Protein AF-A0A2W4LC20-F1 (afdb_monomer_lite)

Foldseek 3Di:
DQPQKDWDDADQKIKIKGQDPVVVVCCVVPQWDWDWDFDFFKIKTFIWGFPDWDDDDRIIITITGGPDIDMDGPPHGDDDDDDDDDPVNCVVSVVVVVVVVSVVVSVVD

Organism: NCBI:txid37925

Sequence (109 aa):
LLSRAEIHPADDEVLVAVSGTTTRANLRRAGQATLVVFVADTAHYLKLRAVGSREGEGFTVVAFRVAHHKADSVGIPLRPVSFRTSSDLARFEHWERHREALLEFARRR

pLDDT: mean 87.21, std 9.43, range [47.34, 97.5]

Structure (mmCIF, N/CA/C/O backbone):
data_AF-A0A2W4LC20-F1
#
_entry.id   AF-A0A2W4LC20-F1
#
loop_
_atom_site.group_PDB
_atom_site.id
_atom_site.type_symbol
_atom_site.label_atom_id
_atom_site.label_alt_id
_atom_site.label_comp_id
_atom_site.label_asym_id
_atom_site.label_entity_id
_atom_site.label_seq_id
_atom_site.pdbx_PDB_ins_code
_atom_site.Cartn_x
_atom_site.Cartn_y
_atom_site.Cartn_z
_atom_site.occupancy
_atom_site.B_iso_or_equiv
_atom_site.auth_seq_id
_atom_site.auth_comp_id
_atom_site.auth_asym_id
_atom_site.auth_atom_id
_atom_site.pdbx_PDB_model_num
ATOM 1 N N . LEU A 1 1 ? 3.272 10.408 -1.713 1.00 47.34 1 LEU A N 1
ATOM 2 C CA . LEU A 1 1 ? 4.453 9.601 -1.351 1.00 47.34 1 LEU A CA 1
ATOM 3 C C . LEU A 1 1 ? 4.245 9.066 0.064 1.00 47.34 1 LEU A C 1
ATOM 5 O O . LEU A 1 1 ? 3.986 9.867 0.954 1.00 47.34 1 LEU A O 1
ATOM 9 N N . LEU A 1 2 ? 4.249 7.747 0.263 1.00 57.41 2 LEU A N 1
ATOM 10 C CA . LEU A 1 2 ? 4.048 7.120 1.577 1.00 57.41 2 LEU A CA 1
ATOM 11 C C . LEU A 1 2 ? 5.374 7.111 2.353 1.00 57.41 2 LEU A C 1
ATOM 13 O O . LEU A 1 2 ? 5.955 6.062 2.581 1.00 57.41 2 LEU A O 1
ATOM 17 N N . SER A 1 3 ? 5.883 8.286 2.728 1.00 56.38 3 SER A N 1
ATOM 18 C CA . SER A 1 3 ? 7.164 8.399 3.447 1.00 56.38 3 SER A CA 1
ATOM 19 C C . SER A 1 3 ? 7.121 7.861 4.885 1.00 56.38 3 SER A C 1
ATOM 21 O O . SER A 1 3 ? 8.146 7.874 5.547 1.00 56.38 3 SER A O 1
ATOM 23 N N . ARG A 1 4 ? 5.943 7.428 5.363 1.00 75.88 4 ARG A N 1
ATOM 24 C CA . ARG A 1 4 ? 5.670 6.963 6.734 1.00 75.88 4 ARG A CA 1
ATOM 25 C C . ARG A 1 4 ? 4.744 5.744 6.717 1.00 75.88 4 ARG A C 1
ATOM 27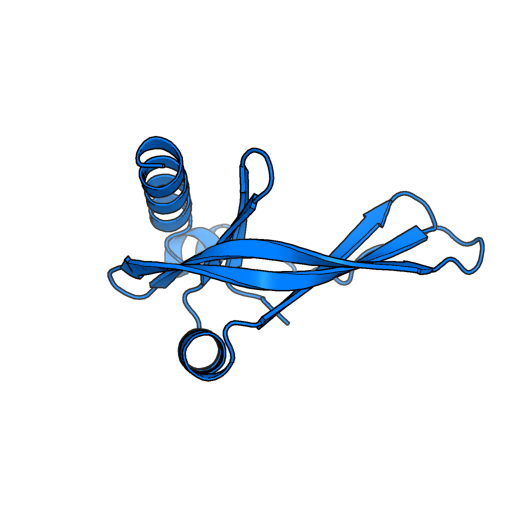 O O . ARG A 1 4 ? 3.631 5.797 7.252 1.00 75.88 4 ARG A O 1
ATOM 34 N N . ALA A 1 5 ? 5.124 4.720 5.958 1.00 82.25 5 ALA A N 1
ATOM 35 C CA . ALA A 1 5 ? 4.341 3.500 5.838 1.00 82.25 5 ALA A CA 1
ATOM 36 C C . ALA A 1 5 ? 5.220 2.258 5.931 1.00 82.25 5 ALA A C 1
ATOM 38 O O . ALA A 1 5 ? 6.277 2.203 5.306 1.00 82.25 5 ALA A O 1
ATOM 39 N N . GLU A 1 6 ? 4.737 1.259 6.659 1.00 88.12 6 GLU A N 1
ATOM 40 C CA . GLU A 1 6 ? 5.325 -0.076 6.674 1.00 88.12 6 GLU A CA 1
ATOM 41 C C . GLU A 1 6 ? 4.415 -1.034 5.912 1.00 88.12 6 GLU A C 1
ATOM 43 O O . GLU A 1 6 ? 3.190 -0.946 6.019 1.00 88.12 6 GLU A O 1
ATOM 48 N N . ILE A 1 7 ? 5.018 -1.903 5.102 1.00 89.25 7 ILE A N 1
ATOM 49 C CA . ILE A 1 7 ? 4.316 -2.786 4.172 1.00 89.25 7 ILE A CA 1
ATOM 50 C C . ILE A 1 7 ? 4.676 -4.226 4.515 1.00 89.25 7 ILE A C 1
ATOM 52 O O . ILE A 1 7 ? 5.854 -4.564 4.628 1.00 89.25 7 ILE A O 1
ATOM 56 N N . HIS A 1 8 ? 3.663 -5.077 4.629 1.00 90.88 8 HIS A N 1
ATOM 57 C CA . HIS A 1 8 ? 3.823 -6.508 4.825 1.00 90.88 8 HIS A CA 1
ATOM 58 C C . HIS A 1 8 ? 2.979 -7.270 3.792 1.00 90.88 8 HIS A C 1
ATOM 60 O O . HIS A 1 8 ? 1.769 -7.040 3.720 1.00 90.88 8 HIS A O 1
ATOM 66 N N . PRO A 1 9 ? 3.580 -8.145 2.968 1.00 89.62 9 PRO A N 1
ATOM 67 C CA . PRO A 1 9 ? 2.813 -9.035 2.103 1.00 89.62 9 PRO A CA 1
ATOM 68 C C . PRO A 1 9 ? 2.113 -10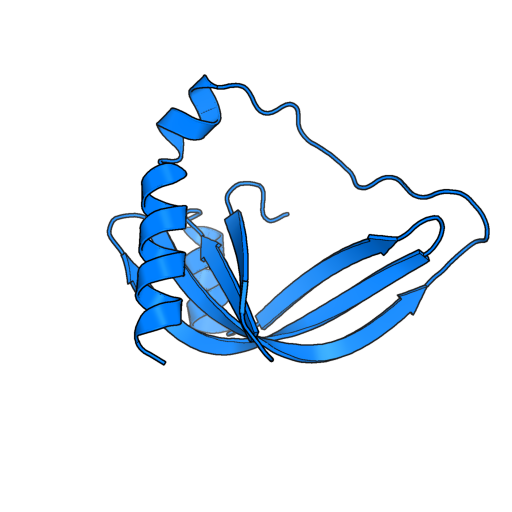.108 2.952 1.00 89.62 9 PRO A C 1
ATOM 70 O O . PRO A 1 9 ? 2.732 -10.658 3.859 1.00 89.62 9 PRO A O 1
ATOM 73 N N . ALA A 1 10 ? 0.848 -10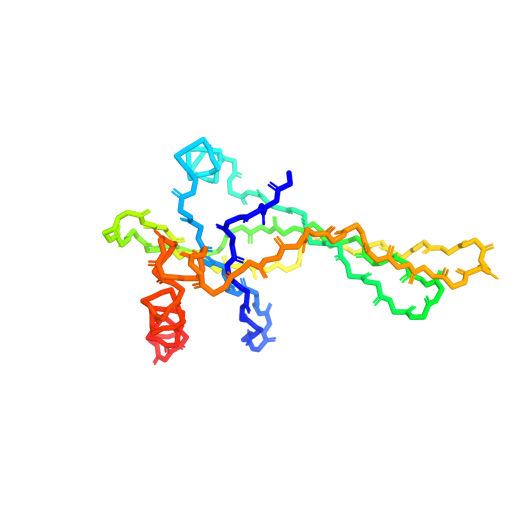.411 2.662 1.00 87.00 10 ALA A N 1
ATOM 74 C CA . ALA A 1 10 ? 0.091 -11.470 3.331 1.00 87.00 10 ALA A CA 1
ATOM 75 C C . ALA A 1 10 ? -0.845 -12.149 2.322 1.00 87.00 10 ALA A C 1
ATOM 77 O O . ALA A 1 10 ? -1.811 -11.530 1.902 1.00 87.00 10 ALA A O 1
ATOM 78 N N . ASP A 1 11 ? -0.566 -13.393 1.929 1.00 84.88 11 ASP A N 1
ATOM 79 C CA . ASP A 1 11 ? -1.337 -14.159 0.934 1.00 84.88 11 ASP A CA 1
ATOM 80 C C . ASP A 1 11 ? -1.756 -13.339 -0.310 1.00 84.88 11 ASP A C 1
ATOM 82 O O . ASP A 1 11 ? -0.903 -12.962 -1.118 1.00 84.88 11 ASP A O 1
ATOM 86 N N . ASP A 1 12 ? -3.054 -13.057 -0.479 1.00 87.25 12 ASP A N 1
ATOM 87 C CA . ASP A 1 12 ? -3.643 -12.267 -1.574 1.00 87.25 12 ASP A CA 1
ATOM 88 C C . ASP A 1 12 ? -3.781 -10.763 -1.252 1.00 87.25 12 ASP A C 1
ATOM 90 O O . ASP A 1 12 ? -4.364 -9.987 -2.023 1.00 87.25 12 ASP A O 1
ATOM 94 N N . GLU A 1 13 ? -3.239 -10.342 -0.114 1.00 92.75 13 GLU A N 1
ATOM 95 C CA . GLU A 1 13 ? -3.342 -9.009 0.454 1.00 92.75 13 GLU A CA 1
ATOM 96 C C . GLU A 1 13 ? -1.974 -8.333 0.645 1.00 92.75 13 GLU A C 1
ATOM 98 O O . GLU A 1 13 ? -0.906 -8.932 0.795 1.00 92.75 13 GLU A O 1
ATOM 103 N N . VAL A 1 14 ? -2.025 -7.006 0.673 1.00 93.69 14 VAL A N 1
ATOM 104 C CA . VAL A 1 14 ? -0.925 -6.153 1.110 1.00 93.69 14 VAL A CA 1
ATOM 105 C C . VAL A 1 14 ? -1.392 -5.419 2.354 1.00 93.69 14 VAL A C 1
ATOM 107 O O . VAL A 1 14 ? -2.328 -4.616 2.298 1.00 93.69 14 VAL A O 1
ATOM 110 N N . LEU A 1 15 ? -0.736 -5.685 3.478 1.00 94.56 15 LEU A N 1
ATOM 111 C CA . LEU A 1 15 ? -0.999 -4.999 4.732 1.00 94.56 15 LEU A CA 1
ATOM 112 C C . LEU A 1 15 ? -0.111 -3.763 4.818 1.00 94.56 15 LEU A C 1
ATOM 114 O O . LEU A 1 15 ? 1.095 -3.834 4.580 1.00 94.56 15 LEU A O 1
ATOM 118 N N . VAL A 1 16 ? -0.707 -2.623 5.157 1.00 92.62 16 VAL A N 1
ATOM 119 C CA . VAL A 1 16 ? 0.013 -1.353 5.257 1.00 92.62 16 VAL A CA 1
ATOM 120 C C . VAL A 1 16 ? -0.334 -0.656 6.562 1.00 92.62 16 VAL A C 1
ATOM 122 O O . VAL A 1 16 ? -1.504 -0.383 6.828 1.00 92.62 16 VAL A O 1
ATOM 125 N N . ALA A 1 17 ? 0.682 -0.327 7.354 1.00 92.06 17 ALA A N 1
ATOM 126 C CA . ALA A 1 17 ? 0.556 0.562 8.502 1.00 92.06 17 ALA A CA 1
ATOM 127 C C . ALA A 1 17 ? 0.918 1.986 8.073 1.00 92.06 17 ALA A C 1
ATOM 129 O O . ALA A 1 17 ? 1.968 2.193 7.471 1.00 92.06 17 ALA A O 1
ATOM 130 N N . VAL A 1 18 ? 0.063 2.968 8.365 1.00 89.31 18 VAL A N 1
ATOM 131 C CA . VAL A 1 18 ? 0.287 4.382 8.017 1.00 89.31 18 VAL A CA 1
ATOM 132 C C . VAL A 1 18 ? 0.083 5.310 9.214 1.00 89.31 18 VAL A C 1
ATOM 134 O O . VAL A 1 18 ? -0.946 5.246 9.883 1.00 89.31 18 VAL A O 1
ATOM 137 N N . SER A 1 19 ? 1.010 6.242 9.447 1.00 87.06 19 SER A N 1
ATOM 138 C CA . SER A 1 19 ? 0.918 7.190 10.584 1.00 87.06 19 SER A CA 1
ATOM 139 C C . SER A 1 19 ? 0.537 8.616 10.172 1.00 87.06 19 SER A C 1
ATOM 141 O O . SER A 1 19 ? 0.065 9.405 10.986 1.00 87.06 19 SER A O 1
ATOM 143 N N . GLY A 1 20 ? 0.723 8.988 8.901 1.00 84.50 20 GLY A N 1
ATOM 144 C CA . GLY A 1 20 ? 0.470 10.356 8.434 1.00 84.50 20 GLY A CA 1
ATOM 145 C C . GLY A 1 20 ? -1.009 10.750 8.523 1.00 84.50 20 GLY A C 1
ATOM 146 O O . GLY A 1 20 ? -1.848 10.119 7.886 1.00 84.50 20 GLY A O 1
ATOM 147 N N . THR A 1 21 ? -1.341 11.823 9.250 1.00 86.06 21 THR A N 1
ATOM 148 C CA . THR A 1 21 ? -2.732 12.268 9.484 1.00 86.06 21 THR A CA 1
ATOM 149 C C . THR A 1 21 ? -3.538 12.430 8.195 1.00 86.06 21 THR A C 1
ATOM 151 O O . THR A 1 21 ? -4.623 11.859 8.079 1.00 86.06 21 THR A O 1
ATOM 154 N N . THR A 1 22 ? -2.988 13.135 7.203 1.00 89.12 22 THR A N 1
ATOM 155 C CA . THR A 1 22 ? -3.634 13.333 5.896 1.00 89.12 22 THR A CA 1
ATOM 156 C C . THR A 1 22 ? -3.791 12.019 5.137 1.00 89.12 22 THR A C 1
ATOM 158 O O . THR A 1 22 ? -4.842 11.762 4.559 1.00 89.12 22 THR A O 1
ATOM 161 N N . THR A 1 23 ? -2.782 11.146 5.177 1.00 88.12 23 THR A N 1
ATOM 162 C CA . THR A 1 23 ? -2.844 9.820 4.546 1.00 88.12 23 THR A CA 1
ATOM 163 C C . THR A 1 23 ? -3.945 8.967 5.166 1.00 88.12 23 THR A C 1
ATOM 165 O O . THR A 1 23 ? -4.753 8.407 4.433 1.00 88.12 23 THR A O 1
ATOM 168 N N . ARG A 1 24 ? -4.041 8.924 6.501 1.00 90.25 24 ARG A N 1
ATOM 169 C CA . ARG A 1 24 ? -5.113 8.207 7.211 1.00 90.25 24 ARG A CA 1
ATOM 170 C C . ARG A 1 24 ? -6.491 8.752 6.836 1.00 90.25 24 ARG A C 1
ATOM 172 O O . ARG A 1 24 ? -7.393 7.979 6.534 1.00 90.25 24 ARG A O 1
ATOM 179 N N . ALA A 1 25 ? -6.652 10.077 6.787 1.00 89.81 25 ALA A N 1
ATOM 180 C CA . ALA A 1 25 ? -7.903 10.701 6.356 1.00 89.81 25 ALA A CA 1
ATOM 181 C C . ALA A 1 25 ? -8.267 10.340 4.903 1.00 89.81 25 ALA A C 1
ATOM 183 O O . ALA A 1 25 ? -9.409 9.975 4.626 1.00 89.81 25 ALA A O 1
ATOM 184 N N . ASN A 1 26 ? -7.290 10.366 3.993 1.00 89.69 26 ASN A N 1
ATOM 185 C CA . ASN A 1 26 ? -7.486 9.977 2.596 1.00 89.69 26 ASN A CA 1
ATOM 186 C C . ASN A 1 26 ? -7.869 8.500 2.456 1.00 89.69 26 ASN A C 1
ATOM 188 O O . ASN A 1 26 ? -8.781 8.184 1.693 1.00 89.69 26 ASN A O 1
ATOM 192 N N . LEU A 1 27 ? -7.221 7.606 3.210 1.00 90.19 27 LEU A N 1
ATOM 193 C CA . LEU A 1 27 ? -7.553 6.182 3.208 1.00 90.19 27 LEU A CA 1
ATOM 194 C C . LEU A 1 27 ? -8.955 5.924 3.754 1.00 90.19 27 LEU A C 1
ATOM 196 O O . LEU A 1 27 ? -9.695 5.171 3.129 1.00 90.19 27 LEU A O 1
ATOM 200 N N . ARG A 1 28 ? -9.363 6.595 4.838 1.00 89.94 28 ARG A N 1
ATOM 201 C CA . ARG A 1 28 ? -10.742 6.499 5.343 1.00 89.94 28 ARG A CA 1
ATOM 202 C C . ARG A 1 28 ? -11.774 6.977 4.323 1.00 89.94 28 ARG A C 1
ATOM 204 O O . ARG A 1 28 ? -12.836 6.380 4.212 1.00 89.94 28 ARG A O 1
ATOM 211 N N . ARG A 1 29 ? -11.465 8.038 3.568 1.00 91.56 29 ARG A N 1
ATOM 212 C CA . ARG A 1 29 ? -12.388 8.605 2.572 1.00 91.56 29 ARG A CA 1
ATOM 213 C C . ARG A 1 29 ? -12.489 7.760 1.303 1.00 91.56 29 ARG A C 1
ATOM 215 O O . ARG A 1 29 ? -13.581 7.578 0.779 1.00 91.56 29 ARG A O 1
ATOM 222 N N . ALA A 1 30 ? -11.353 7.322 0.764 1.00 93.38 30 ALA A N 1
ATOM 223 C CA . ALA A 1 30 ? -11.288 6.718 -0.566 1.00 93.38 30 ALA A CA 1
ATOM 224 C C . ALA A 1 30 ? -11.090 5.199 -0.538 1.00 93.38 30 ALA A C 1
ATOM 226 O O . ALA A 1 30 ? -11.537 4.519 -1.460 1.00 93.38 30 ALA A O 1
ATOM 227 N N . GLY A 1 31 ? -10.412 4.656 0.479 1.00 94.06 31 GLY A N 1
ATOM 228 C CA . GLY A 1 31 ? -10.067 3.234 0.562 1.00 94.06 31 GLY A CA 1
ATOM 229 C C . GLY A 1 31 ? -9.218 2.757 -0.619 1.00 94.06 31 GLY A C 1
ATOM 230 O O . GLY A 1 31 ? -9.407 1.643 -1.105 1.00 94.06 31 GLY A O 1
ATOM 231 N N . GLN A 1 32 ? -8.354 3.624 -1.150 1.00 94.88 32 GLN A N 1
ATOM 232 C CA . GLN A 1 32 ? -7.530 3.353 -2.326 1.00 94.88 32 GLN A CA 1
ATOM 233 C C . GLN A 1 32 ? -6.079 3.741 -2.073 1.00 94.88 32 GLN A C 1
ATOM 235 O O . GLN A 1 32 ? -5.800 4.754 -1.430 1.00 94.88 32 GLN A O 1
ATOM 240 N N . ALA A 1 33 ? -5.170 2.951 -2.632 1.00 93.44 33 ALA A N 1
ATOM 241 C CA . ALA A 1 33 ? -3.745 3.240 -2.658 1.00 93.44 33 ALA A CA 1
ATOM 242 C C . ALA A 1 33 ? -3.140 2.796 -3.996 1.00 93.44 33 ALA A C 1
ATOM 244 O O . ALA A 1 33 ? -3.738 2.010 -4.731 1.00 93.44 33 ALA A O 1
ATOM 245 N N . THR A 1 34 ? -1.945 3.293 -4.300 1.00 93.00 34 THR A N 1
ATOM 246 C CA . THR A 1 34 ? -1.134 2.801 -5.417 1.00 93.00 34 THR A CA 1
ATOM 247 C C . THR A 1 34 ? 0.198 2.331 -4.859 1.00 93.00 34 THR A C 1
ATOM 249 O O . THR A 1 34 ? 0.902 3.120 -4.226 1.00 93.00 34 THR A O 1
ATOM 252 N N . LEU A 1 35 ? 0.540 1.069 -5.102 1.00 91.06 35 LEU A N 1
ATOM 253 C CA . LEU A 1 35 ? 1.863 0.519 -4.827 1.00 91.06 35 LEU A CA 1
ATOM 254 C C . LEU A 1 35 ? 2.652 0.481 -6.135 1.00 91.06 35 LEU A C 1
ATOM 256 O O . LEU A 1 35 ? 2.145 0.017 -7.154 1.00 91.06 35 LEU A O 1
ATOM 260 N N . VAL A 1 36 ? 3.878 0.998 -6.104 1.00 91.56 36 VAL A N 1
ATOM 261 C CA . VAL A 1 36 ? 4.802 0.948 -7.239 1.00 91.56 36 VAL A CA 1
ATOM 262 C C . VAL A 1 36 ? 5.980 0.074 -6.843 1.00 91.56 36 VAL A C 1
ATOM 264 O O . VAL A 1 36 ? 6.686 0.395 -5.888 1.00 91.56 36 VAL A O 1
ATOM 267 N N . VAL A 1 37 ? 6.169 -1.029 -7.560 1.00 90.44 37 VAL A N 1
ATOM 268 C CA . VAL A 1 37 ? 7.267 -1.979 -7.344 1.00 90.44 37 VAL A CA 1
ATOM 269 C C . VAL A 1 37 ? 8.193 -1.923 -8.548 1.00 90.44 37 VAL A C 1
ATOM 271 O O . VAL A 1 37 ? 7.724 -1.952 -9.679 1.00 90.44 37 VAL A O 1
ATOM 274 N N . PHE A 1 38 ? 9.497 -1.846 -8.316 1.00 91.12 38 PHE A N 1
ATOM 275 C CA . PHE A 1 38 ? 10.494 -1.854 -9.383 1.00 91.12 38 PHE A CA 1
ATOM 276 C C . PHE A 1 38 ? 11.218 -3.198 -9.379 1.00 91.12 38 PHE A C 1
ATOM 278 O O . PHE A 1 38 ? 11.757 -3.598 -8.346 1.00 91.12 38 PHE A O 1
ATOM 285 N N . VAL A 1 39 ? 11.223 -3.883 -10.521 1.00 91.75 39 VAL A N 1
ATOM 286 C CA . VAL A 1 39 ? 11.928 -5.152 -10.736 1.00 91.75 39 VAL A CA 1
ATOM 287 C C . VAL A 1 39 ? 12.797 -4.989 -11.977 1.00 91.75 39 VAL A C 1
ATOM 289 O O . VAL A 1 39 ? 12.275 -4.837 -13.076 1.00 91.75 39 VAL A O 1
ATOM 292 N N . ALA A 1 40 ? 14.120 -4.992 -11.794 1.00 90.38 40 ALA A N 1
ATOM 293 C CA . ALA A 1 40 ? 15.100 -4.713 -12.846 1.00 90.38 40 ALA A CA 1
ATOM 294 C C . ALA A 1 40 ? 14.826 -3.387 -13.594 1.00 90.38 40 ALA A C 1
ATOM 296 O O . ALA A 1 40 ? 15.113 -2.309 -13.073 1.00 90.38 40 ALA A O 1
ATOM 297 N N . ASP A 1 41 ? 14.288 -3.459 -14.806 1.00 94.06 41 ASP A N 1
ATOM 298 C CA . ASP A 1 41 ? 13.970 -2.333 -15.690 1.00 94.06 41 ASP A CA 1
ATOM 299 C C . ASP A 1 41 ? 12.464 -2.018 -15.763 1.00 94.06 41 ASP A C 1
ATOM 301 O O . ASP A 1 41 ? 12.046 -1.126 -16.501 1.00 94.06 41 ASP A O 1
ATOM 305 N N . THR A 1 42 ? 11.643 -2.737 -14.994 1.00 95.44 42 THR A N 1
ATOM 306 C CA . THR A 1 42 ? 10.183 -2.683 -15.084 1.00 95.44 42 THR A CA 1
ATOM 307 C C . THR A 1 42 ? 9.568 -2.094 -13.815 1.00 95.44 42 THR A C 1
ATOM 309 O O . THR A 1 42 ? 9.851 -2.523 -12.692 1.00 95.44 42 THR A O 1
ATOM 312 N N . ALA A 1 43 ? 8.683 -1.113 -13.987 1.00 94.75 43 ALA A N 1
ATOM 313 C CA . ALA A 1 43 ? 7.834 -0.556 -12.943 1.00 94.75 43 ALA A CA 1
ATOM 314 C C . ALA A 1 43 ? 6.446 -1.219 -12.973 1.00 94.75 43 ALA A C 1
ATOM 316 O O . ALA A 1 43 ? 5.727 -1.175 -13.971 1.00 94.75 43 ALA A O 1
ATOM 317 N N . HIS A 1 44 ? 6.045 -1.811 -11.854 1.00 94.94 44 HIS A N 1
ATOM 318 C CA . HIS A 1 44 ? 4.737 -2.418 -11.643 1.00 94.94 44 HIS A CA 1
ATOM 319 C C . HIS A 1 44 ? 3.866 -1.469 -10.824 1.00 94.94 44 HIS A C 1
ATOM 321 O O . HIS A 1 44 ? 4.139 -1.210 -9.653 1.00 94.94 44 HIS A O 1
ATOM 327 N N . TYR A 1 45 ? 2.796 -0.974 -11.432 1.00 95.06 45 TYR A N 1
ATOM 328 C CA . TYR A 1 45 ? 1.805 -0.102 -10.818 1.00 95.06 45 TYR A CA 1
ATOM 329 C C . TYR A 1 45 ? 0.598 -0.934 -10.397 1.00 95.06 45 TYR A C 1
ATOM 331 O O . TYR A 1 45 ? -0.154 -1.437 -11.236 1.00 95.06 45 TYR A O 1
ATOM 339 N N . LEU A 1 46 ? 0.400 -1.059 -9.091 1.00 95.31 46 LEU A N 1
ATOM 340 C CA . LEU A 1 46 ? -0.695 -1.807 -8.490 1.00 95.31 46 LEU A CA 1
ATOM 341 C C . LEU A 1 46 ? -1.699 -0.822 -7.896 1.00 95.31 46 LEU A C 1
ATOM 343 O O . LEU A 1 46 ? -1.376 -0.103 -6.949 1.00 95.31 46 LEU A O 1
ATOM 347 N N . LYS A 1 47 ? -2.921 -0.779 -8.435 1.00 95.88 47 LYS A N 1
ATOM 348 C CA . LYS A 1 47 ? -4.034 -0.085 -7.774 1.00 95.88 47 LYS A CA 1
ATOM 349 C C . LYS A 1 47 ? -4.607 -1.011 -6.721 1.00 95.88 47 LYS A C 1
ATOM 351 O O . LYS A 1 47 ? -4.966 -2.150 -7.014 1.00 95.88 47 LYS A O 1
ATOM 356 N N . LEU A 1 48 ? -4.714 -0.496 -5.512 1.00 96.06 48 LEU A N 1
ATOM 357 C CA . LEU A 1 48 ? -5.100 -1.235 -4.329 1.00 96.06 48 LEU A CA 1
ATOM 358 C C . LEU A 1 48 ? -6.462 -0.758 -3.830 1.00 96.06 48 LEU A C 1
ATOM 360 O O . LEU A 1 48 ? -6.739 0.446 -3.816 1.00 96.06 48 LEU A O 1
ATOM 364 N N . ARG A 1 49 ? -7.298 -1.699 -3.388 1.00 97.06 49 ARG A N 1
ATOM 365 C CA . ARG A 1 49 ? -8.590 -1.425 -2.744 1.00 97.06 49 ARG A CA 1
ATOM 366 C C . ARG A 1 49 ? -8.561 -1.950 -1.316 1.00 97.06 49 ARG A C 1
ATOM 368 O O . ARG A 1 49 ? -8.213 -3.108 -1.104 1.00 97.06 49 ARG A O 1
ATOM 375 N N . ALA A 1 50 ? -8.900 -1.096 -0.355 1.00 96.00 50 ALA A N 1
ATOM 376 C CA . ALA A 1 50 ? -8.978 -1.491 1.044 1.00 96.00 50 ALA A CA 1
ATOM 377 C C . ALA A 1 50 ? -10.108 -2.514 1.234 1.00 96.00 50 ALA A C 1
ATOM 379 O O . ALA A 1 50 ? -11.226 -2.292 0.765 1.00 96.00 50 ALA A O 1
ATOM 380 N N . VAL A 1 51 ? -9.809 -3.616 1.919 1.00 95.75 51 VAL A N 1
ATOM 381 C CA . VAL A 1 51 ? -10.757 -4.698 2.251 1.00 95.75 51 VAL A CA 1
ATOM 382 C C . VAL A 1 51 ? -10.951 -4.870 3.758 1.00 95.75 51 VAL A C 1
ATOM 384 O O . VAL A 1 51 ? -11.838 -5.594 4.198 1.00 95.75 51 VAL A O 1
ATOM 387 N N . GLY A 1 52 ? -10.143 -4.177 4.558 1.00 93.56 52 GLY A N 1
ATOM 388 C CA . GLY A 1 52 ? -10.268 -4.119 6.005 1.00 93.56 52 GLY A CA 1
ATOM 389 C C . GLY A 1 52 ? -9.306 -3.090 6.578 1.00 93.56 52 GLY A C 1
ATOM 390 O O . GLY A 1 52 ? -8.286 -2.771 5.968 1.00 93.56 52 GLY A O 1
ATOM 391 N N . SER A 1 53 ? -9.624 -2.558 7.752 1.00 94.31 53 SER A N 1
ATOM 392 C CA . SER A 1 53 ? -8.730 -1.649 8.461 1.00 94.31 53 SER A CA 1
ATOM 393 C C . SER A 1 53 ? -8.913 -1.748 9.964 1.00 94.31 53 SER A C 1
ATOM 395 O O . SER A 1 53 ? -10.012 -2.029 10.441 1.00 94.31 53 SER A O 1
ATOM 397 N N . ARG A 1 54 ? -7.852 -1.439 10.703 1.00 93.12 54 ARG A N 1
ATOM 398 C CA . ARG A 1 54 ? -7.860 -1.283 12.154 1.00 93.12 54 ARG A CA 1
ATOM 399 C C . ARG A 1 54 ? -7.126 -0.002 12.519 1.00 93.12 54 ARG A C 1
ATOM 401 O O . ARG A 1 54 ? -5.992 0.216 12.099 1.00 93.12 54 ARG A O 1
ATOM 408 N N . GLU A 1 55 ? -7.774 0.829 13.320 1.00 91.12 55 GLU A N 1
ATOM 409 C CA . GLU A 1 55 ? -7.125 1.993 13.916 1.00 91.12 55 GLU A CA 1
ATOM 410 C C . GLU A 1 55 ? -6.240 1.541 15.086 1.00 91.12 55 GLU A C 1
ATOM 412 O O . GLU A 1 55 ? -6.630 0.698 15.899 1.00 91.12 55 GLU A O 1
ATOM 417 N N . GLY A 1 56 ? -5.029 2.084 15.135 1.00 84.50 56 GLY A N 1
ATOM 418 C CA . GLY A 1 56 ? -4.090 1.962 16.241 1.00 84.50 56 GLY A CA 1
ATOM 419 C C . GLY A 1 56 ? -3.820 3.327 16.871 1.00 84.50 56 GLY A C 1
ATOM 420 O O . GLY A 1 56 ? -4.304 4.369 16.420 1.00 84.50 56 GLY A O 1
ATOM 421 N N . GLU A 1 57 ? -3.012 3.341 17.925 1.00 85.31 57 GLU A N 1
ATOM 422 C CA . GLU A 1 57 ? -2.594 4.589 18.557 1.00 85.31 57 GLU A CA 1
ATOM 423 C C . GLU A 1 57 ? -1.594 5.327 17.652 1.00 85.31 57 GLU A C 1
ATOM 425 O O . GLU A 1 57 ? -0.427 4.960 17.552 1.00 85.31 57 GLU A O 1
ATOM 430 N N . GLY A 1 58 ? -2.062 6.365 16.954 1.00 85.81 58 GLY A N 1
ATOM 431 C CA . GLY A 1 58 ? -1.219 7.193 16.080 1.00 85.81 58 GLY A CA 1
ATOM 432 C C . GLY A 1 58 ? -0.986 6.639 14.668 1.00 85.81 58 GLY A C 1
ATOM 433 O O . GLY A 1 58 ? -0.380 7.324 13.846 1.00 85.81 58 GLY A O 1
ATOM 434 N N . PHE A 1 59 ? -1.526 5.465 14.335 1.00 89.56 59 PHE A N 1
ATOM 435 C CA . PHE A 1 59 ? -1.430 4.855 13.004 1.00 89.56 59 PHE A CA 1
ATOM 436 C C . PHE A 1 59 ? -2.701 4.079 12.639 1.00 89.56 59 PHE A C 1
ATOM 438 O O . PHE A 1 59 ? -3.556 3.842 13.485 1.00 89.56 59 PHE A O 1
ATOM 445 N N . THR A 1 60 ? -2.835 3.689 11.376 1.00 91.94 60 THR A N 1
ATOM 446 C CA . THR A 1 60 ? -3.910 2.813 10.886 1.00 91.94 60 THR A CA 1
ATOM 447 C C . THR A 1 60 ? -3.279 1.652 10.133 1.00 91.94 60 THR A C 1
ATOM 449 O O . THR A 1 60 ? -2.429 1.886 9.274 1.00 91.94 60 THR A O 1
ATOM 452 N N . VAL A 1 61 ? -3.706 0.424 10.421 1.00 93.88 61 VAL A N 1
ATOM 453 C CA . VAL A 1 61 ? -3.409 -0.754 9.596 1.00 93.88 61 VAL A CA 1
ATOM 454 C C . VAL A 1 61 ? -4.534 -0.929 8.589 1.00 93.88 61 VAL A C 1
ATOM 456 O O . VAL A 1 61 ? -5.708 -0.885 8.958 1.00 93.88 61 VAL A O 1
ATOM 459 N N . VAL A 1 62 ? -4.193 -1.129 7.322 1.00 94.69 62 VAL A N 1
ATOM 460 C CA . VAL A 1 62 ? -5.152 -1.364 6.241 1.00 94.69 62 VAL A CA 1
ATOM 461 C C . VAL A 1 62 ? -4.716 -2.587 5.448 1.00 94.69 62 VAL A C 1
ATOM 463 O O . VAL A 1 62 ? -3.568 -2.663 5.016 1.00 94.69 62 VAL A O 1
ATOM 466 N N . ALA A 1 63 ? -5.638 -3.523 5.244 1.00 95.69 63 ALA A N 1
ATOM 467 C CA . ALA A 1 63 ? -5.485 -4.606 4.285 1.00 95.69 63 ALA A CA 1
ATOM 468 C C . ALA A 1 63 ? -5.989 -4.161 2.920 1.00 95.69 63 ALA A C 1
ATOM 470 O O . ALA A 1 63 ? -7.101 -3.635 2.792 1.00 95.69 63 ALA A O 1
ATOM 471 N N . PHE A 1 64 ? -5.181 -4.405 1.899 1.00 96.75 64 PHE A N 1
ATOM 472 C CA . PHE A 1 64 ? -5.507 -4.106 0.520 1.00 96.75 64 PHE A CA 1
ATOM 473 C C . PHE A 1 64 ? -5.483 -5.354 -0.344 1.00 96.75 64 PHE A C 1
ATOM 475 O O . PHE A 1 64 ? -4.564 -6.153 -0.231 1.00 96.75 64 PHE A O 1
ATOM 482 N N . ARG A 1 65 ? -6.405 -5.433 -1.303 1.00 96.62 65 ARG A N 1
ATOM 483 C CA . ARG A 1 65 ? -6.287 -6.332 -2.458 1.00 96.62 65 ARG A CA 1
ATOM 484 C C . ARG A 1 65 ? -5.881 -5.565 -3.706 1.00 96.62 65 ARG A C 1
ATOM 486 O O . ARG A 1 65 ? -6.236 -4.389 -3.868 1.00 96.62 65 ARG A O 1
ATOM 493 N N . VAL A 1 66 ? -5.167 -6.237 -4.606 1.00 95.81 66 VAL A N 1
ATOM 494 C CA . VAL A 1 66 ? -4.838 -5.693 -5.928 1.00 95.81 66 VAL A CA 1
ATOM 495 C C . VAL A 1 66 ? -6.108 -5.656 -6.775 1.00 95.81 66 VAL A C 1
ATOM 497 O O . VAL A 1 66 ? -6.683 -6.685 -7.106 1.00 95.81 66 VAL A O 1
ATOM 500 N N . ALA A 1 67 ? -6.548 -4.453 -7.127 1.00 96.56 67 ALA A N 1
ATOM 501 C CA . ALA A 1 67 ? -7.691 -4.234 -8.009 1.00 96.56 67 ALA A CA 1
ATOM 502 C C . ALA A 1 67 ? -7.271 -4.107 -9.480 1.00 96.56 67 ALA A C 1
ATOM 504 O O . ALA A 1 67 ? -8.055 -4.388 -10.381 1.00 96.56 67 ALA A O 1
ATOM 505 N N . HIS A 1 68 ? -6.051 -3.635 -9.735 1.00 97.50 68 HIS A N 1
ATOM 506 C CA . HIS A 1 68 ? -5.515 -3.496 -11.084 1.00 97.50 68 HIS A CA 1
ATOM 507 C C . HIS A 1 68 ? -3.989 -3.529 -11.064 1.00 97.50 68 HIS A C 1
ATOM 509 O O . HIS A 1 68 ? -3.376 -2.978 -10.149 1.00 97.50 68 HIS A O 1
ATOM 515 N N . HIS A 1 69 ? -3.391 -4.103 -12.104 1.00 96.69 69 HIS A N 1
ATOM 516 C CA . HIS A 1 69 ? -1.949 -4.153 -12.319 1.00 96.69 69 HIS A CA 1
ATOM 517 C C . HIS A 1 69 ? -1.617 -3.650 -13.725 1.00 96.69 69 HIS A C 1
ATOM 519 O O . HIS A 1 69 ? -2.229 -4.072 -14.704 1.00 96.69 69 HIS A O 1
ATOM 525 N N . LYS A 1 70 ? -0.635 -2.751 -13.807 1.00 97.25 70 LYS A N 1
ATOM 526 C CA . LYS A 1 70 ? 0.023 -2.343 -15.050 1.00 97.25 70 LYS A CA 1
ATOM 527 C C . LYS A 1 70 ? 1.533 -2.491 -14.878 1.00 97.25 70 LYS A C 1
ATOM 529 O O . LYS A 1 70 ? 2.071 -2.014 -13.883 1.00 97.25 70 LYS A O 1
ATOM 534 N N . ALA A 1 71 ? 2.210 -3.106 -15.840 1.00 96.75 71 ALA A N 1
ATOM 535 C CA . ALA A 1 71 ? 3.666 -3.070 -15.948 1.00 96.75 71 ALA A CA 1
ATOM 536 C C . ALA A 1 71 ? 4.084 -2.055 -17.022 1.00 96.75 71 ALA A C 1
ATOM 538 O O . ALA A 1 71 ? 3.373 -1.881 -18.013 1.00 96.75 71 ALA A O 1
ATOM 539 N N . ASP A 1 72 ? 5.202 -1.373 -16.801 1.00 95.31 72 ASP A N 1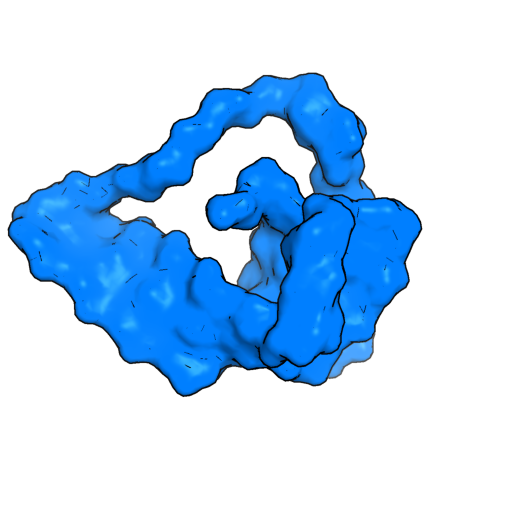
ATOM 540 C CA . ASP A 1 72 ? 5.778 -0.397 -17.727 1.00 95.31 72 ASP A CA 1
ATOM 541 C C . ASP A 1 72 ? 7.307 -0.493 -17.696 1.00 95.31 72 ASP A C 1
ATOM 543 O O . ASP A 1 72 ? 7.892 -0.638 -16.622 1.00 95.31 72 ASP A O 1
ATOM 547 N N . SER A 1 73 ? 7.952 -0.420 -18.856 1.00 94.44 73 SER A N 1
ATOM 548 C CA . SER A 1 73 ? 9.411 -0.479 -18.991 1.00 94.44 73 SER A CA 1
ATOM 549 C C . SER A 1 73 ? 9.850 0.379 -20.170 1.00 94.44 73 SER A C 1
ATOM 551 O O . SER A 1 73 ? 9.163 0.465 -21.187 1.00 94.44 73 SER A O 1
ATOM 553 N N . VAL A 1 74 ? 11.024 0.995 -20.032 1.00 90.56 74 VAL A N 1
ATOM 554 C CA . VAL A 1 74 ? 11.708 1.717 -21.117 1.00 90.56 74 VAL A CA 1
ATOM 555 C C . VAL A 1 74 ? 13.063 1.082 -21.463 1.00 90.56 74 VAL A C 1
ATOM 557 O O . VAL A 1 74 ? 13.877 1.701 -22.143 1.00 90.56 74 VAL A O 1
ATOM 560 N N . GLY A 1 75 ? 13.320 -0.145 -20.986 1.00 92.00 75 GLY A N 1
ATOM 561 C CA . GLY A 1 75 ? 14.535 -0.913 -21.284 1.00 92.00 75 GLY A CA 1
ATOM 562 C C . GLY A 1 75 ? 15.807 -0.415 -20.590 1.00 92.00 75 GLY A C 1
ATOM 563 O O . GLY A 1 75 ? 16.910 -0.749 -21.019 1.00 92.00 75 GLY A O 1
ATOM 564 N N . ILE A 1 76 ? 15.676 0.392 -19.532 1.00 90.81 76 ILE A N 1
ATOM 565 C CA . ILE A 1 76 ? 16.804 0.842 -18.705 1.00 90.81 76 ILE A CA 1
ATOM 566 C C . ILE A 1 76 ? 16.579 0.429 -17.248 1.00 90.81 76 ILE A C 1
ATOM 568 O O . ILE A 1 76 ? 15.443 0.505 -16.775 1.00 90.81 76 ILE A O 1
ATOM 572 N N . PRO A 1 77 ? 17.631 0.045 -16.500 1.00 90.81 77 PRO A N 1
ATOM 573 C CA . PRO A 1 77 ? 17.495 -0.282 -15.086 1.00 90.81 77 PRO A CA 1
ATOM 574 C C . PRO A 1 77 ? 16.850 0.861 -14.299 1.00 90.81 77 PRO A C 1
ATOM 576 O O . PRO A 1 77 ? 17.329 1.999 -14.323 1.00 90.81 77 PRO A O 1
ATOM 579 N N . LEU A 1 78 ? 15.782 0.546 -13.570 1.00 85.50 78 LEU A N 1
ATOM 580 C CA . LEU A 1 78 ? 15.062 1.513 -12.754 1.00 85.50 78 LEU A CA 1
ATOM 581 C C . LEU A 1 78 ? 15.512 1.406 -11.298 1.00 85.50 78 LEU A C 1
ATOM 583 O O . LEU A 1 78 ? 15.741 0.321 -10.763 1.00 85.50 78 LEU A O 1
ATOM 587 N N . ARG A 1 79 ? 15.607 2.555 -10.627 1.00 80.81 79 ARG A N 1
ATOM 588 C CA . ARG A 1 79 ? 15.773 2.624 -9.173 1.00 80.81 79 ARG A CA 1
ATOM 589 C C . ARG A 1 79 ? 14.652 3.472 -8.583 1.00 80.81 79 ARG A C 1
ATOM 591 O O . ARG A 1 79 ? 14.429 4.580 -9.074 1.00 80.81 79 ARG A O 1
ATOM 598 N N . PRO A 1 80 ? 13.951 2.987 -7.545 1.00 79.50 80 PRO A N 1
ATOM 599 C CA . PRO A 1 80 ? 12.940 3.786 -6.874 1.00 79.50 80 PRO A CA 1
ATOM 600 C C . PRO A 1 80 ? 13.561 5.047 -6.273 1.00 79.50 80 PRO A C 1
ATOM 602 O O . PRO A 1 80 ? 14.694 5.036 -5.788 1.00 79.50 80 PRO A O 1
ATOM 605 N N . VAL A 1 81 ? 12.779 6.127 -6.243 1.00 77.75 81 VAL A N 1
ATOM 606 C CA . VAL A 1 81 ? 13.117 7.302 -5.435 1.00 77.75 81 VAL A CA 1
ATOM 607 C C . VAL A 1 81 ? 13.166 6.872 -3.969 1.00 77.75 81 VAL A C 1
ATOM 609 O O . VAL A 1 81 ? 12.171 6.398 -3.424 1.00 77.75 81 VAL A O 1
ATOM 612 N N . SER A 1 82 ? 14.325 7.044 -3.337 1.00 74.25 82 SER A N 1
ATOM 613 C CA . SER A 1 82 ? 14.563 6.689 -1.937 1.00 74.25 82 SER A CA 1
ATOM 614 C C . SER A 1 82 ? 14.848 7.927 -1.093 1.00 74.25 82 SER A C 1
ATOM 616 O O . SER A 1 82 ? 15.508 8.856 -1.558 1.00 74.25 82 SER A O 1
ATOM 618 N N . PHE A 1 83 ? 14.452 7.900 0.177 1.00 73.06 83 PHE A N 1
ATOM 619 C CA . PHE A 1 83 ? 14.945 8.846 1.177 1.00 73.06 83 PHE A CA 1
ATOM 620 C C . PHE A 1 83 ? 16.081 8.228 1.975 1.00 73.06 83 PHE A C 1
ATOM 622 O O . PHE A 1 83 ? 16.129 7.014 2.167 1.00 73.06 83 PHE A O 1
ATOM 629 N N . ARG A 1 84 ? 16.966 9.076 2.498 1.00 70.38 84 ARG A N 1
ATOM 630 C CA . ARG A 1 84 ? 17.897 8.654 3.542 1.00 70.38 84 ARG A CA 1
ATOM 631 C C . ARG A 1 84 ? 17.124 8.526 4.851 1.00 70.38 84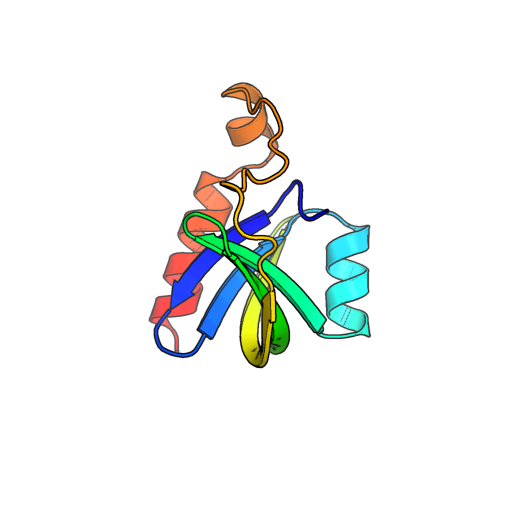 ARG A C 1
ATOM 633 O O . ARG A 1 84 ? 16.737 9.531 5.436 1.00 70.38 84 ARG A O 1
ATOM 640 N N . THR A 1 85 ? 16.888 7.297 5.286 1.00 66.81 85 THR A N 1
ATOM 641 C CA . THR A 1 85 ? 16.314 6.995 6.600 1.00 66.81 85 THR A CA 1
ATOM 642 C C . THR A 1 85 ? 17.447 6.916 7.622 1.00 66.81 85 THR A C 1
ATOM 644 O O . THR A 1 85 ? 18.400 6.166 7.410 1.00 66.81 85 THR A O 1
ATOM 647 N N . SER A 1 86 ? 17.372 7.676 8.715 1.00 73.44 86 SER A N 1
ATOM 648 C CA . SER A 1 86 ? 18.249 7.485 9.879 1.00 73.44 86 SER A CA 1
ATOM 649 C C . SER A 1 86 ? 17.582 6.562 10.902 1.00 73.44 86 SER A C 1
ATOM 651 O O . SER A 1 86 ? 16.360 6.399 10.901 1.00 73.44 86 SER A O 1
ATOM 653 N N . SER A 1 87 ? 18.368 5.979 11.809 1.00 73.38 87 SER A N 1
ATOM 654 C CA . SER A 1 87 ? 17.851 5.209 12.951 1.00 73.38 87 SER A CA 1
ATOM 655 C C . SER A 1 87 ? 16.896 6.025 13.832 1.00 73.38 87 SER A C 1
ATOM 657 O O . SER A 1 87 ? 15.936 5.483 14.376 1.00 73.38 87 SER A O 1
ATOM 659 N N . ASP A 1 88 ? 17.110 7.339 13.923 1.00 74.75 88 ASP A N 1
ATOM 660 C CA . ASP A 1 88 ? 16.256 8.242 14.700 1.00 74.75 88 ASP A CA 1
ATOM 661 C C . ASP A 1 88 ? 14.843 8.337 14.119 1.00 74.75 88 ASP A C 1
ATOM 663 O O . ASP A 1 88 ? 13.870 8.449 14.867 1.00 74.75 88 ASP A O 1
ATOM 667 N N . LEU A 1 89 ? 14.717 8.230 12.791 1.00 72.31 89 LEU A N 1
ATOM 668 C CA . LEU A 1 89 ? 13.423 8.234 12.120 1.00 72.31 89 LEU A CA 1
ATOM 669 C C . LEU A 1 89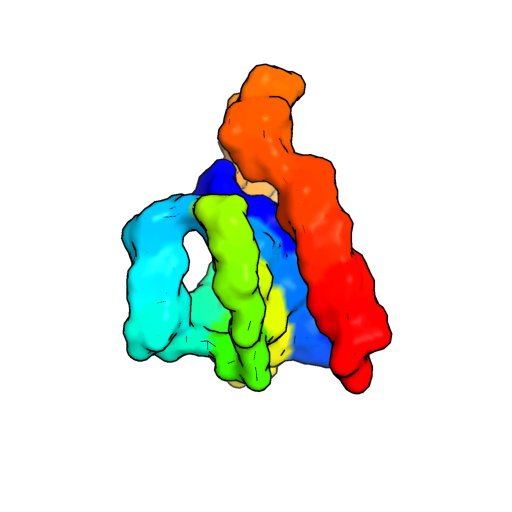 ? 12.622 6.977 12.465 1.00 72.31 89 LEU A C 1
ATOM 671 O O . LEU A 1 89 ? 11.449 7.087 12.802 1.00 72.31 89 LEU A O 1
ATOM 675 N N . ALA A 1 90 ? 13.257 5.800 12.465 1.00 71.31 90 ALA A N 1
ATOM 676 C CA . ALA A 1 90 ? 12.587 4.550 12.832 1.00 71.31 90 ALA A CA 1
ATOM 677 C C . ALA A 1 90 ? 12.030 4.598 14.268 1.00 71.31 90 ALA A C 1
ATOM 679 O O . ALA A 1 90 ? 10.910 4.141 14.519 1.00 71.31 90 ALA A O 1
ATOM 680 N N . ARG A 1 91 ? 12.772 5.220 15.199 1.00 73.06 91 ARG A N 1
ATOM 681 C CA . ARG A 1 91 ? 12.318 5.450 16.579 1.00 73.06 91 ARG A CA 1
ATOM 682 C C . ARG A 1 91 ? 11.177 6.465 16.650 1.00 73.06 91 ARG A C 1
ATOM 684 O O . ARG A 1 91 ? 10.191 6.207 17.335 1.00 73.06 91 ARG A O 1
ATOM 691 N N . PHE A 1 92 ? 11.297 7.598 15.956 1.00 73.31 92 PHE A N 1
ATOM 692 C CA . PHE A 1 92 ? 10.273 8.651 15.936 1.00 73.31 92 PHE A CA 1
ATOM 693 C C . PHE A 1 92 ? 8.956 8.180 15.302 1.00 73.31 92 PHE A C 1
ATOM 695 O O . PHE A 1 92 ? 7.872 8.615 15.682 1.00 73.31 92 PHE A O 1
ATOM 702 N N . GLU A 1 93 ? 9.042 7.282 14.326 1.00 74.25 93 GLU A N 1
ATOM 703 C CA . GLU A 1 93 ? 7.884 6.729 13.632 1.00 74.25 93 GLU A CA 1
ATOM 704 C C . GLU A 1 93 ? 7.375 5.420 14.229 1.00 74.25 93 GLU A C 1
ATOM 706 O O . GLU A 1 93 ? 6.409 4.870 13.709 1.00 74.25 93 GLU A O 1
ATOM 711 N N . HIS A 1 94 ? 7.988 4.946 15.317 1.00 77.81 94 HIS A N 1
ATOM 712 C CA . HIS A 1 94 ? 7.586 3.740 16.035 1.00 77.81 94 HIS A CA 1
ATOM 713 C C . HIS A 1 94 ? 7.410 2.511 15.125 1.00 77.81 94 HIS A C 1
ATOM 715 O O . HIS A 1 94 ? 6.442 1.764 15.275 1.00 77.81 94 HIS A O 1
ATOM 721 N N . TRP A 1 95 ? 8.337 2.283 14.188 1.00 80.50 95 TRP A N 1
ATOM 722 C CA . TRP A 1 95 ? 8.219 1.201 13.198 1.00 80.50 95 TRP A CA 1
ATOM 723 C C . TRP A 1 95 ? 8.064 -0.190 13.830 1.00 80.50 95 TRP A C 1
ATOM 725 O O . TRP A 1 95 ? 7.279 -0.996 13.352 1.00 80.50 95 TRP A O 1
ATOM 735 N N . GLU A 1 96 ? 8.694 -0.459 14.975 1.00 83.62 96 GLU A N 1
ATOM 736 C CA . GLU A 1 96 ? 8.474 -1.721 15.702 1.00 83.62 96 GLU A CA 1
ATOM 737 C C . GLU A 1 96 ? 6.990 -1.951 16.042 1.00 83.62 96 GLU A C 1
ATOM 739 O O . GLU A 1 96 ? 6.463 -3.039 15.808 1.00 83.62 96 GLU A O 1
ATOM 744 N N . ARG A 1 97 ? 6.272 -0.903 16.476 1.00 85.94 97 ARG A N 1
ATOM 745 C CA . ARG A 1 97 ? 4.830 -0.981 16.774 1.00 85.94 97 ARG A CA 1
ATOM 746 C C . ARG A 1 97 ? 4.004 -1.223 15.511 1.00 85.94 97 ARG A C 1
ATOM 748 O O . ARG A 1 97 ? 2.998 -1.929 15.566 1.00 85.94 97 ARG A O 1
ATOM 755 N N . HIS A 1 98 ? 4.401 -0.644 14.376 1.00 88.56 98 HIS A N 1
ATOM 756 C CA . HIS A 1 98 ? 3.742 -0.904 13.094 1.00 88.56 98 HIS A CA 1
ATOM 757 C C . HIS A 1 98 ? 3.900 -2.364 12.682 1.00 88.56 98 HIS A C 1
ATOM 759 O O . HIS A 1 98 ? 2.903 -3.012 12.357 1.00 88.56 98 HIS A O 1
ATOM 765 N N . ARG A 1 99 ? 5.127 -2.892 12.742 1.00 86.56 99 ARG A N 1
ATOM 766 C CA . ARG A 1 99 ? 5.423 -4.287 12.420 1.00 86.56 99 ARG A CA 1
ATOM 767 C C . ARG A 1 99 ? 4.627 -5.253 13.288 1.00 86.56 99 ARG A C 1
ATOM 769 O O . ARG A 1 99 ? 4.008 -6.176 12.763 1.00 86.56 99 ARG A O 1
ATOM 776 N N . GLU A 1 100 ? 4.605 -5.034 14.599 1.00 89.38 100 GLU A N 1
ATOM 777 C CA . GLU A 1 100 ? 3.821 -5.851 15.530 1.00 89.38 100 GLU A CA 1
ATOM 778 C C . GLU A 1 100 ? 2.330 -5.822 15.194 1.00 89.38 100 GLU A C 1
ATOM 780 O O . GLU A 1 100 ? 1.701 -6.879 15.101 1.00 89.38 100 GLU A O 1
ATOM 785 N N . ALA A 1 101 ? 1.775 -4.634 14.939 1.00 89.81 101 ALA A N 1
ATOM 786 C CA . ALA A 1 101 ? 0.369 -4.480 14.588 1.00 89.81 101 ALA A CA 1
ATOM 787 C C . ALA A 1 101 ? 0.023 -5.125 13.237 1.00 89.81 101 ALA A C 1
ATOM 789 O O . ALA A 1 101 ? -1.048 -5.716 13.106 1.00 89.81 101 ALA A O 1
ATOM 790 N N . LEU A 1 102 ? 0.921 -5.053 12.248 1.00 90.50 102 LEU A N 1
ATOM 791 C CA . LEU A 1 102 ? 0.769 -5.736 10.960 1.00 90.50 102 LEU A CA 1
ATOM 792 C C . LEU A 1 102 ? 0.730 -7.255 11.147 1.00 90.50 102 LEU A C 1
ATOM 794 O O . LEU A 1 102 ? -0.181 -7.910 10.645 1.00 90.50 102 LEU A O 1
ATOM 798 N N . LEU A 1 103 ? 1.664 -7.807 11.925 1.00 89.06 103 LEU A N 1
ATOM 799 C CA . LEU A 1 103 ? 1.727 -9.242 12.214 1.00 89.06 103 LEU A CA 1
ATOM 800 C C . LEU A 1 103 ? 0.554 -9.724 13.084 1.00 89.06 103 LEU A C 1
ATOM 802 O O . LEU A 1 103 ? 0.113 -10.865 12.958 1.00 89.06 103 LEU A O 1
ATOM 806 N N . GLU A 1 104 ? 0.049 -8.898 14.002 1.00 89.62 104 GLU A N 1
ATOM 807 C CA . GLU A 1 104 ? -1.168 -9.191 14.771 1.00 89.62 104 GLU A CA 1
ATOM 808 C C . GLU A 1 104 ? -2.408 -9.180 13.870 1.00 89.62 104 GLU A C 1
ATOM 810 O O . GLU A 1 104 ? -3.262 -10.057 13.991 1.00 89.62 104 GLU A O 1
ATOM 815 N N . PHE A 1 105 ? -2.504 -8.206 12.961 1.00 88.06 105 PHE A N 1
ATOM 816 C CA . PHE A 1 105 ? -3.614 -8.095 12.020 1.00 88.06 105 PHE A CA 1
ATOM 817 C C . PHE A 1 105 ? -3.643 -9.272 11.038 1.00 88.06 105 PHE A C 1
ATOM 819 O O . PHE A 1 105 ? -4.712 -9.831 10.810 1.00 88.06 105 PHE A O 1
ATOM 826 N N . ALA A 1 106 ? -2.477 -9.690 10.534 1.00 87.19 106 ALA A N 1
ATOM 827 C CA . ALA A 1 106 ? -2.334 -10.864 9.673 1.00 87.19 106 ALA A CA 1
ATOM 828 C C . ALA A 1 106 ? -2.812 -12.153 10.362 1.00 87.19 106 ALA A C 1
ATOM 830 O O . ALA A 1 106 ? -3.561 -12.920 9.779 1.00 87.19 106 ALA A O 1
ATOM 831 N N . ARG A 1 107 ? -2.438 -12.366 11.633 1.00 85.88 107 ARG A N 1
ATOM 832 C CA . ARG A 1 107 ? -2.784 -13.581 12.400 1.00 85.88 107 ARG A CA 1
ATOM 833 C C . ARG A 1 107 ? -4.272 -13.738 12.737 1.00 85.88 107 ARG A C 1
ATOM 835 O O . ARG A 1 107 ? -4.661 -14.793 13.225 1.00 85.88 107 ARG A O 1
ATOM 842 N N . ARG A 1 108 ? -5.076 -12.682 12.594 1.00 78.69 108 ARG A N 1
ATOM 843 C CA . ARG A 1 108 ? -6.503 -12.664 12.971 1.00 78.69 108 ARG A CA 1
ATOM 844 C C . ARG A 1 108 ? -7.454 -12.800 11.778 1.00 78.69 108 ARG A C 1
ATOM 846 O O . ARG A 1 108 ? -8.664 -12.711 11.988 1.00 78.69 108 ARG A O 1
ATOM 853 N N . ARG A 1 109 ? -6.923 -12.943 10.566 1.00 66.94 109 ARG A N 1
ATOM 854 C CA . ARG A 1 109 ? -7.684 -13.228 9.344 1.00 66.94 109 ARG A CA 1
ATOM 855 C C . ARG A 1 109 ? -7.515 -14.694 8.976 1.00 66.94 109 ARG A C 1
ATOM 857 O O . ARG A 1 109 ? -8.490 -15.223 8.405 1.00 66.94 109 ARG A O 1
#

Secondary structure (DSSP, 8-state):
--TTEEEEEETTEEEEEE--HHHHHHHHHH-EEEEEEEETTEEEEEEEEEEEEEE-SS-EEEEEEEEEEEEEE-SS----------HHHHHHTTHHHHHHHHHHHHTT-

Radius of gyration: 14.55 Å; chains: 1; bounding box: 31×28×40 Å